Protein AF-A0A654D0M6-F1 (afdb_monomer_lite)

pLDDT: mean 73.88, std 19.25, range [27.27, 92.94]

Radius of gyration: 22.81 Å; chains: 1; bounding box: 72×56×44 Å

Sequence (136 aa):
MNTVTLGVCPAKAPCAVWTQDSRALKLLASCAKNPPKGGYVHSGFALNREQDCSYRYTGYRVDALAAIPEEYGSAALKQAQDSDDYAAFEAWTSQPSVAGAIDAAGLALTYAIAATGLHASLMAVALAPFQMAEAA

Foldseek 3Di:
DDDPPLPADPQPDDDLALCSDPLLVVLLLVCLVPPADWDWDFPVPDPDRVVRTDIDGDDDSLVSNQVRLVVQLVVLVVCCVVPVDNPSNVSSVPHDDSVRSSVVSNVVVVVVVVVVVVVVVVVVVVPPDDDDDDDD

Structure (mmCIF, N/CA/C/O backbone):
data_AF-A0A654D0M6-F1
#
_entry.id   AF-A0A654D0M6-F1
#
loop_
_atom_site.group_PDB
_atom_site.id
_atom_site.type_symbol
_atom_site.label_atom_id
_atom_site.label_alt_id
_atom_site.label_comp_id
_atom_site.label_asym_id
_atom_site.label_entity_id
_atom_site.label_seq_id
_atom_site.pdbx_PDB_ins_code
_atom_site.Cartn_x
_atom_site.Cartn_y
_atom_site.Cartn_z
_atom_site.occupancy
_atom_site.B_iso_or_equiv
_atom_site.auth_seq_id
_atom_site.auth_comp_id
_atom_site.auth_asym_id
_atom_site.auth_atom_id
_atom_site.pdbx_PDB_model_num
ATOM 1 N N . MET A 1 1 ? -18.584 22.027 -8.955 1.00 31.80 1 MET A N 1
ATOM 2 C CA . MET A 1 1 ? -18.710 20.650 -8.434 1.00 31.80 1 MET A CA 1
ATOM 3 C C . MET A 1 1 ? -17.669 19.815 -9.156 1.00 31.80 1 MET A C 1
ATOM 5 O O . MET A 1 1 ? -17.895 19.465 -10.304 1.00 31.80 1 MET A O 1
ATOM 9 N N . ASN A 1 2 ? -16.505 19.589 -8.544 1.00 27.27 2 ASN A N 1
ATOM 10 C CA . ASN A 1 2 ? -15.468 18.755 -9.150 1.00 27.27 2 ASN A CA 1
ATOM 11 C C . ASN A 1 2 ? -15.614 17.351 -8.579 1.00 27.27 2 ASN A C 1
ATOM 13 O O . ASN A 1 2 ? -15.184 17.072 -7.462 1.00 27.27 2 ASN A O 1
ATOM 17 N N . THR A 1 3 ? -16.287 16.493 -9.333 1.00 28.62 3 THR A N 1
ATOM 18 C CA . THR A 1 3 ? -16.309 15.056 -9.090 1.00 28.62 3 THR A CA 1
ATOM 19 C C . THR A 1 3 ? -14.877 14.561 -9.265 1.00 28.62 3 THR A C 1
ATOM 21 O O . THR A 1 3 ? -14.342 14.602 -10.371 1.00 28.62 3 THR A O 1
ATOM 24 N N . VAL A 1 4 ? -14.223 14.142 -8.180 1.00 33.53 4 VAL A N 1
ATOM 25 C CA . VAL A 1 4 ? -12.956 13.409 -8.277 1.00 33.53 4 VAL A CA 1
ATOM 26 C C . VAL A 1 4 ? -13.312 12.012 -8.767 1.00 33.53 4 VAL A C 1
ATOM 28 O O . VAL A 1 4 ? -13.551 11.093 -7.988 1.00 33.53 4 VAL A O 1
ATOM 31 N N . THR A 1 5 ? -13.435 11.867 -10.082 1.00 34.38 5 THR A N 1
ATOM 32 C CA . THR A 1 5 ? -13.524 10.566 -10.733 1.00 34.38 5 THR A CA 1
ATOM 33 C C . THR A 1 5 ? -12.141 9.935 -10.631 1.00 34.38 5 THR A C 1
ATOM 35 O O . THR A 1 5 ? -11.284 10.135 -11.488 1.00 34.38 5 THR A O 1
ATOM 38 N N . LEU A 1 6 ? -11.892 9.205 -9.541 1.00 40.31 6 LEU A N 1
ATOM 39 C CA . LEU A 1 6 ? -10.807 8.230 -9.506 1.00 40.31 6 LEU A CA 1
ATOM 40 C C . LEU A 1 6 ? -11.097 7.251 -10.646 1.00 40.31 6 LEU A C 1
ATOM 42 O O . LEU A 1 6 ? -12.088 6.524 -10.590 1.00 40.31 6 LEU A O 1
ATOM 46 N N . GLY A 1 7 ? -10.306 7.310 -11.718 1.00 45.06 7 GLY A N 1
ATOM 47 C CA . GLY A 1 7 ? -10.431 6.393 -12.845 1.00 45.06 7 GLY A CA 1
ATOM 48 C C . GLY A 1 7 ? -10.321 4.963 -12.327 1.00 45.06 7 GLY A C 1
ATOM 49 O O . GLY A 1 7 ? -9.254 4.544 -11.894 1.00 45.06 7 GLY A O 1
ATOM 50 N N . VAL A 1 8 ? -11.442 4.245 -12.303 1.00 48.62 8 VAL A N 1
ATOM 51 C CA . VAL A 1 8 ? -11.491 2.851 -11.861 1.00 48.62 8 VAL A CA 1
ATOM 52 C C . VAL A 1 8 ? -10.997 1.999 -13.019 1.00 48.62 8 VAL A C 1
ATOM 54 O O . VAL A 1 8 ? -11.651 1.956 -14.063 1.00 48.62 8 VAL A O 1
ATOM 57 N N . CYS A 1 9 ? -9.869 1.306 -12.860 1.00 50.75 9 CYS A N 1
ATOM 58 C CA . CYS A 1 9 ? -9.485 0.319 -13.864 1.00 50.75 9 CYS A CA 1
ATOM 59 C C . CYS A 1 9 ? -10.389 -0.916 -13.743 1.00 50.75 9 CYS A C 1
ATOM 61 O O . CYS A 1 9 ? -10.756 -1.322 -12.630 1.00 50.75 9 CYS A O 1
ATOM 63 N N . PRO A 1 10 ? -10.738 -1.559 -14.867 1.00 52.50 10 PRO A N 1
ATOM 64 C CA . PRO A 1 10 ? -11.449 -2.825 -14.835 1.00 52.50 10 PRO A CA 1
ATOM 65 C C . PRO A 1 10 ? -10.592 -3.891 -14.141 1.00 52.50 10 PRO A C 1
ATOM 67 O O . PRO A 1 10 ? -9.385 -3.950 -14.343 1.00 52.50 10 PRO A O 1
ATOM 70 N N . ALA A 1 11 ? -11.228 -4.797 -13.394 1.00 52.91 11 ALA A N 1
ATOM 71 C CA . ALA A 1 11 ? -10.579 -5.848 -12.593 1.00 52.91 11 ALA A CA 1
ATOM 72 C C . ALA A 1 11 ? -9.673 -6.840 -13.368 1.00 52.91 11 ALA A C 1
ATOM 74 O O . ALA A 1 11 ? -9.162 -7.782 -12.772 1.00 52.91 11 ALA A O 1
ATOM 75 N N . LYS A 1 12 ? -9.515 -6.677 -14.689 1.00 43.22 12 LYS A N 1
ATOM 76 C CA . LYS A 1 12 ? -8.732 -7.552 -15.576 1.00 43.22 12 LYS A CA 1
ATOM 77 C C . LYS A 1 12 ? -7.544 -6.862 -16.261 1.00 43.22 12 LYS A C 1
ATOM 79 O O . LYS A 1 12 ? -6.775 -7.559 -16.910 1.00 43.22 12 LYS A O 1
ATOM 84 N N . ALA A 1 13 ? -7.395 -5.540 -16.149 1.00 48.00 13 ALA A N 1
ATOM 85 C CA . ALA A 1 13 ? -6.258 -4.815 -16.719 1.00 48.00 13 ALA A CA 1
ATOM 86 C C . ALA A 1 13 ? -5.430 -4.194 -15.582 1.00 48.00 13 ALA A C 1
ATOM 88 O O . ALA A 1 13 ? -6.029 -3.560 -14.710 1.00 48.00 13 ALA A O 1
ATOM 89 N N . PRO A 1 14 ? -4.094 -4.366 -15.563 1.00 53.88 14 PRO A N 1
ATOM 90 C CA . PRO A 1 14 ? -3.265 -3.758 -14.531 1.00 53.88 14 PRO A CA 1
ATOM 91 C C . PRO A 1 14 ? -3.349 -2.231 -14.643 1.00 53.88 14 PRO A C 1
ATOM 93 O O . PRO A 1 14 ? -3.150 -1.664 -15.718 1.00 53.88 14 PRO A O 1
ATOM 96 N N . CYS A 1 15 ? -3.684 -1.564 -13.539 1.00 60.59 15 CYS A N 1
ATOM 97 C CA . CYS A 1 15 ? -3.611 -0.109 -13.457 1.00 60.59 15 CYS A CA 1
ATOM 98 C C . CYS A 1 15 ? -2.158 0.381 -13.556 1.00 60.59 15 CYS A C 1
ATOM 100 O O . CYS A 1 15 ? -1.220 -0.341 -13.236 1.00 60.59 15 CYS A O 1
ATOM 102 N N . ALA A 1 16 ? -1.959 1.659 -13.881 1.00 69.31 16 ALA A N 1
ATOM 103 C CA . ALA A 1 16 ? -0.654 2.290 -13.664 1.00 69.31 16 ALA A CA 1
ATOM 104 C C . ALA A 1 16 ? -0.317 2.402 -12.160 1.00 69.31 16 ALA A C 1
ATOM 106 O O . ALA A 1 16 ? 0.849 2.379 -11.777 1.00 69.31 16 ALA A O 1
ATOM 107 N N . VAL A 1 17 ? -1.345 2.503 -11.305 1.00 81.56 17 VAL A N 1
ATOM 108 C CA . VAL A 1 17 ? -1.212 2.660 -9.850 1.00 81.56 17 VAL A CA 1
ATOM 109 C C . VAL A 1 17 ? -2.103 1.654 -9.126 1.00 81.56 17 VAL A C 1
ATOM 111 O O . VAL A 1 17 ? -3.302 1.583 -9.396 1.00 81.56 17 VAL A O 1
ATOM 114 N N . TRP A 1 18 ? -1.553 0.908 -8.165 1.00 86.50 18 TRP A N 1
ATOM 115 C CA . TRP A 1 18 ? -2.286 -0.154 -7.460 1.00 86.50 18 TRP A CA 1
ATOM 116 C C . TRP A 1 18 ? -3.494 0.376 -6.668 1.00 86.50 18 TRP A C 1
ATOM 118 O O . TRP A 1 18 ? -4.491 -0.323 -6.502 1.00 86.50 18 TRP A O 1
ATOM 128 N N . THR A 1 19 ? -3.454 1.634 -6.219 1.00 87.69 19 THR A N 1
ATOM 129 C CA . THR A 1 19 ? -4.558 2.285 -5.489 1.00 87.69 19 THR A CA 1
ATOM 130 C C . THR A 1 19 ? -5.785 2.567 -6.358 1.00 87.69 19 THR A C 1
ATOM 132 O O . THR A 1 19 ? -6.855 2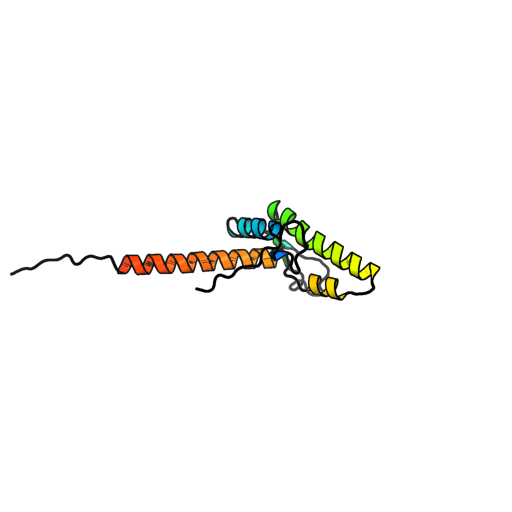.849 -5.820 1.00 87.69 19 THR A O 1
ATOM 135 N N . GLN A 1 20 ? -5.659 2.473 -7.684 1.00 86.19 20 GLN A N 1
ATOM 136 C CA . GLN A 1 20 ? -6.772 2.582 -8.633 1.00 86.19 20 GLN A CA 1
ATOM 137 C C . GLN A 1 20 ? -7.422 1.223 -8.938 1.00 86.19 20 GLN A C 1
ATOM 139 O O . GLN A 1 20 ? -8.469 1.168 -9.592 1.00 86.19 20 GLN A O 1
ATOM 144 N N . ASP A 1 21 ? -6.839 0.123 -8.449 1.00 85.38 21 ASP A N 1
ATOM 145 C CA . ASP A 1 21 ? -7.428 -1.207 -8.566 1.00 85.38 21 ASP A CA 1
ATOM 146 C C . ASP A 1 21 ? -8.758 -1.245 -7.801 1.00 85.38 21 ASP A C 1
ATOM 148 O O . ASP A 1 21 ? -8.847 -0.902 -6.618 1.00 85.38 21 ASP A O 1
ATOM 152 N N . SER A 1 22 ? -9.819 -1.700 -8.469 1.00 86.00 22 SER A N 1
ATOM 153 C CA . SER A 1 22 ? -11.154 -1.812 -7.871 1.00 86.00 22 SER A CA 1
ATOM 154 C C . SER A 1 22 ? -11.191 -2.650 -6.580 1.00 86.00 22 SER A C 1
ATOM 156 O O . SER A 1 22 ? -12.028 -2.400 -5.707 1.00 86.00 22 SER A O 1
ATOM 158 N N . ARG A 1 23 ? -10.290 -3.632 -6.434 1.00 89.12 23 ARG A N 1
ATOM 159 C CA . ARG A 1 23 ? -10.120 -4.444 -5.220 1.00 89.12 23 ARG A CA 1
ATOM 160 C C . ARG A 1 23 ? -9.515 -3.603 -4.097 1.00 89.12 23 ARG A C 1
ATOM 162 O O . ARG A 1 23 ? -10.057 -3.588 -2.990 1.00 89.12 23 ARG A O 1
ATOM 169 N N . ALA A 1 24 ? -8.452 -2.858 -4.404 1.00 90.69 24 ALA A N 1
ATOM 170 C CA . ALA A 1 24 ? -7.775 -1.978 -3.456 1.00 90.69 24 ALA A CA 1
ATOM 171 C C . ALA A 1 24 ? -8.716 -0.876 -2.962 1.00 90.69 24 ALA A C 1
ATOM 173 O O . ALA A 1 24 ? -8.829 -0.670 -1.759 1.00 90.69 24 ALA A O 1
ATOM 174 N N . LEU A 1 25 ? -9.479 -0.245 -3.861 1.00 89.56 25 LEU A N 1
ATOM 175 C CA . LEU A 1 25 ? -10.456 0.791 -3.509 1.00 89.56 25 LEU A CA 1
ATOM 176 C C . LEU A 1 25 ? -11.498 0.299 -2.492 1.00 89.56 25 LEU A C 1
ATOM 178 O O . LEU A 1 25 ? -11.785 0.988 -1.512 1.00 89.56 25 LEU A O 1
ATOM 182 N N . LYS A 1 26 ? -12.045 -0.909 -2.681 1.00 88.81 26 LYS A N 1
ATOM 183 C CA . LYS A 1 26 ? -13.025 -1.499 -1.749 1.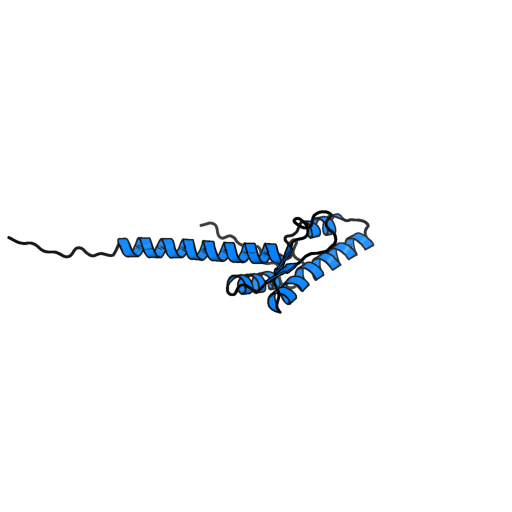00 88.81 26 LYS A CA 1
ATOM 184 C C . LYS A 1 26 ? -12.416 -1.776 -0.374 1.00 88.81 26 LYS A C 1
ATOM 186 O O . LYS A 1 26 ? -13.057 -1.523 0.648 1.00 88.81 26 LYS A O 1
ATOM 191 N N . LEU A 1 27 ? -11.188 -2.288 -0.345 1.00 91.81 27 LEU A N 1
ATOM 192 C CA . LEU A 1 27 ? -10.467 -2.566 0.896 1.00 91.81 27 LEU A CA 1
ATOM 193 C C . LEU A 1 27 ? -10.084 -1.274 1.624 1.00 91.81 27 LEU A C 1
ATOM 195 O O . LEU A 1 27 ? -10.324 -1.174 2.823 1.00 91.81 27 LEU A O 1
ATOM 199 N N . LEU A 1 28 ? -9.598 -0.260 0.906 1.00 92.12 28 LEU A N 1
ATOM 200 C CA . LEU A 1 28 ? -9.272 1.058 1.452 1.00 92.12 28 LEU A CA 1
ATOM 201 C C . LEU A 1 28 ? -10.504 1.747 2.043 1.00 92.12 28 LEU A C 1
ATOM 203 O O . LEU A 1 28 ? -10.447 2.220 3.174 1.00 92.12 28 LEU A O 1
ATOM 207 N N . ALA A 1 29 ? -11.644 1.731 1.346 1.00 89.31 29 ALA A N 1
ATOM 208 C CA . ALA A 1 29 ? -12.897 2.271 1.878 1.00 89.31 29 ALA A CA 1
ATOM 209 C C . ALA A 1 29 ? -13.357 1.526 3.146 1.00 89.31 29 ALA A C 1
ATOM 211 O O . ALA A 1 29 ? -13.823 2.137 4.110 1.00 89.31 29 ALA A O 1
ATOM 212 N N . SER A 1 30 ? -13.193 0.199 3.174 1.00 90.12 30 SER A N 1
ATOM 213 C CA . SER A 1 30 ? -13.480 -0.616 4.359 1.00 90.12 30 SER A CA 1
ATOM 214 C C . SER A 1 30 ? -12.552 -0.271 5.530 1.00 90.12 30 SER A C 1
ATOM 216 O O . SER A 1 30 ? -13.022 -0.122 6.661 1.00 90.12 30 SER A O 1
ATOM 218 N N . CYS A 1 31 ? -11.252 -0.107 5.275 1.00 90.19 31 CYS A N 1
ATOM 219 C CA . CYS A 1 31 ? -10.267 0.318 6.269 1.00 90.19 31 CYS A CA 1
ATOM 220 C C . CYS A 1 31 ? -10.540 1.737 6.778 1.00 90.19 31 CYS A C 1
ATOM 222 O O . CYS A 1 31 ? -10.468 1.952 7.978 1.00 90.19 31 CYS A O 1
ATOM 224 N N . ALA A 1 32 ? -10.938 2.676 5.917 1.00 88.88 32 ALA A N 1
ATOM 225 C CA . ALA A 1 32 ? -11.297 4.029 6.336 1.00 88.88 32 ALA A CA 1
ATOM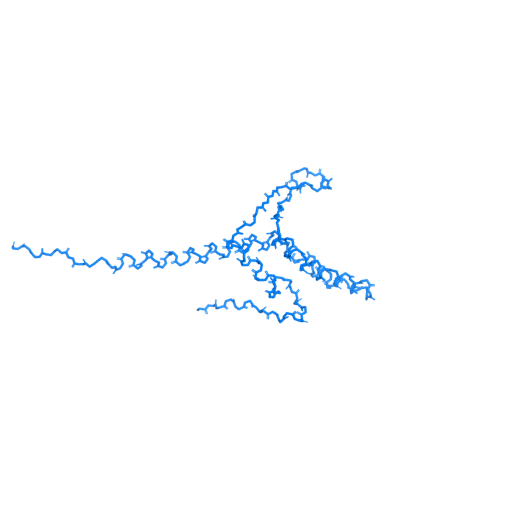 226 C C . ALA A 1 32 ? -12.517 4.034 7.271 1.00 88.88 32 ALA A C 1
ATOM 228 O O . ALA A 1 32 ? -12.514 4.708 8.297 1.00 88.88 32 ALA A O 1
ATOM 229 N N . LYS A 1 33 ? -13.552 3.243 6.950 1.00 87.62 33 LYS A N 1
ATOM 230 C CA . LYS A 1 33 ? -14.767 3.143 7.774 1.00 87.62 33 LYS A CA 1
ATOM 231 C C . LYS A 1 33 ? -14.517 2.465 9.122 1.00 87.62 33 LYS A C 1
ATOM 233 O O . LYS A 1 33 ? -15.117 2.846 10.118 1.00 87.62 33 LYS A O 1
ATOM 238 N N . ASN A 1 34 ? -13.676 1.434 9.137 1.00 87.81 34 ASN A N 1
ATOM 239 C CA . ASN A 1 34 ? -13.311 0.693 10.340 1.00 87.81 34 ASN A CA 1
ATOM 240 C C . ASN A 1 34 ? -11.784 0.569 10.386 1.00 87.81 34 ASN A C 1
ATOM 242 O O . ASN A 1 34 ? -11.268 -0.429 9.858 1.00 87.81 34 ASN A O 1
ATOM 246 N N . PRO A 1 35 ? -11.078 1.547 10.985 1.00 86.50 35 PRO A N 1
ATOM 247 C CA . PRO A 1 35 ? -9.621 1.583 11.014 1.00 86.50 35 PRO A CA 1
ATOM 248 C C . PRO A 1 35 ? -9.020 0.276 11.548 1.00 86.50 35 PRO A C 1
ATOM 250 O O . PRO A 1 35 ? -9.449 -0.214 12.600 1.00 86.50 35 PRO A O 1
ATOM 253 N N . PRO A 1 36 ? -8.072 -0.344 10.823 1.00 88.56 36 PRO A N 1
ATOM 254 C CA . PRO A 1 36 ? -7.359 -1.504 11.331 1.00 88.56 36 PRO A CA 1
ATOM 255 C C . PRO A 1 36 ? -6.485 -1.115 12.527 1.00 88.56 36 PRO A C 1
ATOM 257 O O . PRO A 1 36 ? -6.055 0.028 12.668 1.00 88.56 36 PRO A O 1
ATOM 260 N N . LYS A 1 37 ? -6.214 -2.088 13.400 1.00 91.44 37 LYS A N 1
ATOM 261 C CA . LYS A 1 37 ? -5.232 -1.908 14.474 1.00 91.44 37 LYS A CA 1
ATOM 262 C C . LYS A 1 37 ? -3.826 -1.932 13.879 1.00 91.44 37 LYS A C 1
ATOM 264 O O . LYS A 1 37 ? -3.625 -2.421 12.770 1.00 91.44 37 LYS A O 1
ATOM 269 N N . GLY A 1 38 ? -2.851 -1.444 14.627 1.00 89.81 38 GLY A N 1
ATOM 270 C CA . GLY A 1 38 ? -1.456 -1.480 14.223 1.00 89.81 38 GLY A CA 1
ATOM 271 C C . GLY A 1 38 ? -0.525 -1.159 15.378 1.00 89.81 38 GLY A C 1
ATOM 272 O O . GLY A 1 38 ? -0.967 -0.906 16.502 1.00 89.81 38 GLY A O 1
ATOM 273 N N . GLY A 1 39 ? 0.767 -1.186 15.092 1.00 88.38 39 GLY A N 1
ATOM 274 C CA . GLY A 1 39 ? 1.813 -0.849 16.045 1.00 88.38 39 GLY A CA 1
ATOM 275 C C . GLY A 1 39 ? 3.082 -0.407 15.333 1.00 88.38 39 GLY A C 1
ATOM 276 O O . GLY A 1 39 ? 3.241 -0.622 14.132 1.00 88.38 39 GLY A O 1
ATOM 277 N N . TYR A 1 40 ? 3.983 0.215 16.085 1.00 85.06 40 TYR A N 1
ATOM 278 C CA . TYR A 1 40 ? 5.305 0.560 15.582 1.00 85.06 40 TYR A CA 1
ATOM 279 C C . TYR A 1 40 ? 6.192 -0.681 15.569 1.00 85.06 40 TYR A C 1
ATOM 281 O O . TYR A 1 40 ? 6.255 -1.427 16.547 1.00 85.06 40 TYR A O 1
ATOM 289 N N . VAL A 1 41 ? 6.861 -0.898 14.445 1.00 84.06 41 VAL A N 1
ATOM 290 C CA . VAL A 1 41 ? 7.829 -1.968 14.237 1.00 84.06 41 VAL A CA 1
ATOM 291 C C . VAL A 1 41 ? 9.172 -1.369 13.875 1.00 84.06 41 VAL A C 1
ATOM 293 O O . VAL A 1 41 ? 9.261 -0.420 13.089 1.00 84.06 41 VAL A O 1
ATOM 296 N N . HIS A 1 42 ? 10.202 -1.983 14.443 1.00 81.88 42 HIS A N 1
ATOM 297 C CA . HIS A 1 42 ? 11.588 -1.700 14.128 1.00 81.88 42 HIS A CA 1
ATOM 298 C C . HIS A 1 42 ? 12.093 -2.687 13.086 1.00 81.88 42 HIS A C 1
ATOM 300 O O . HIS A 1 42 ? 11.877 -3.891 13.236 1.00 81.88 42 HIS A O 1
ATOM 306 N N . SER A 1 43 ? 12.733 -2.188 12.027 1.00 71.25 43 SER A N 1
ATOM 307 C CA . SER A 1 43 ? 13.290 -3.047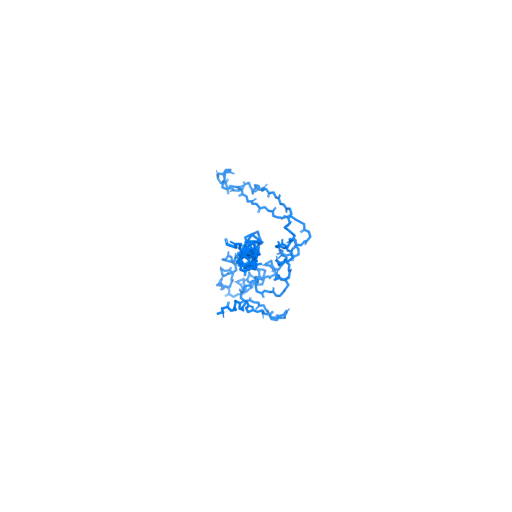 10.980 1.00 71.25 43 SER A CA 1
ATOM 308 C C . SER A 1 43 ? 14.630 -3.654 11.402 1.00 71.25 43 SER A C 1
ATOM 310 O O . SER A 1 43 ? 14.989 -4.724 10.925 1.00 71.25 43 SER A O 1
ATOM 312 N N . GLY A 1 44 ? 15.349 -3.013 12.327 1.00 72.75 44 GLY A N 1
ATOM 313 C CA . GLY A 1 44 ? 16.684 -3.396 12.778 1.00 72.75 44 GLY A CA 1
ATOM 314 C C . GLY A 1 44 ? 17.801 -2.986 11.815 1.00 72.75 44 GLY A C 1
ATOM 315 O O . GLY A 1 44 ? 18.966 -3.252 12.104 1.00 72.75 44 GLY A O 1
ATOM 316 N N . PHE A 1 45 ? 17.470 -2.351 10.685 1.00 69.75 45 PHE A N 1
ATOM 317 C CA . PHE A 1 45 ? 18.421 -2.044 9.611 1.00 69.75 45 PHE A CA 1
ATOM 318 C C . PHE A 1 45 ? 18.825 -0.569 9.535 1.00 69.75 45 PHE A C 1
ATOM 320 O O . PHE A 1 45 ? 19.776 -0.244 8.824 1.00 69.75 45 PHE A O 1
ATOM 327 N N . ALA A 1 46 ? 18.144 0.338 10.245 1.00 68.56 46 ALA A N 1
ATOM 328 C CA . ALA A 1 46 ? 18.524 1.748 10.224 1.00 68.56 46 ALA A CA 1
ATOM 329 C C . ALA A 1 46 ? 19.655 2.047 11.223 1.00 68.56 46 ALA A C 1
ATOM 331 O O . ALA A 1 46 ? 19.681 1.541 12.344 1.00 68.56 46 ALA A O 1
ATOM 332 N N . LEU A 1 47 ? 20.569 2.938 10.826 1.00 69.19 47 LEU A N 1
ATOM 333 C CA . LEU A 1 47 ? 21.692 3.399 11.655 1.00 69.19 47 LEU A CA 1
ATOM 334 C C . LEU A 1 47 ? 21.238 4.211 12.884 1.00 69.19 47 LEU A C 1
ATOM 336 O O . LEU A 1 47 ? 22.001 4.364 13.836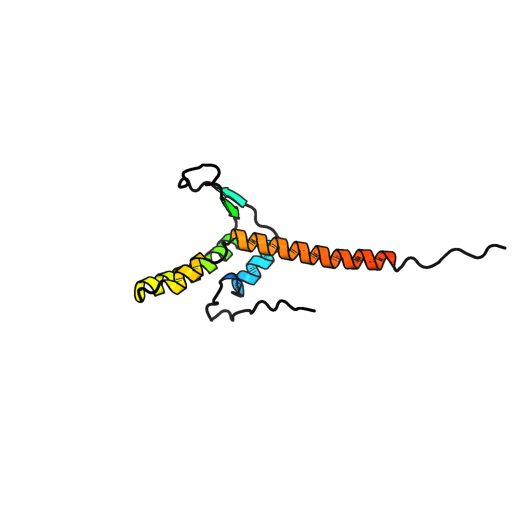 1.00 69.19 47 LEU A O 1
ATOM 340 N N . ASN A 1 48 ? 20.001 4.723 12.873 1.00 71.06 48 ASN A N 1
ATOM 341 C CA . ASN A 1 48 ? 19.370 5.419 13.989 1.00 71.06 48 ASN A CA 1
ATOM 342 C C . ASN A 1 48 ? 18.046 4.737 14.362 1.00 71.06 48 ASN A C 1
ATOM 344 O O . ASN A 1 48 ? 17.154 4.589 13.529 1.00 71.06 48 ASN A O 1
ATOM 348 N N . ARG A 1 49 ? 17.895 4.408 15.648 1.00 59.28 49 ARG A N 1
ATOM 349 C CA . ARG A 1 49 ? 16.707 3.779 16.237 1.00 59.28 49 ARG A CA 1
ATOM 350 C C . ARG A 1 49 ? 15.424 4.601 16.065 1.00 59.28 49 ARG A C 1
ATOM 352 O O . ARG A 1 49 ? 14.348 4.022 16.013 1.00 59.28 49 ARG A O 1
ATOM 359 N N . GLU A 1 50 ? 15.533 5.926 15.970 1.00 63.75 50 GLU A N 1
ATOM 360 C CA . GLU A 1 50 ? 14.393 6.828 15.740 1.00 63.75 50 GLU A CA 1
ATOM 361 C C . GLU A 1 50 ? 13.911 6.810 14.283 1.00 63.75 50 GLU A C 1
ATOM 363 O O . GLU A 1 50 ? 12.726 6.989 14.020 1.00 63.75 50 GLU A O 1
ATOM 368 N N . GLN A 1 51 ? 14.822 6.564 13.336 1.00 65.31 51 GLN A N 1
ATOM 369 C CA . GLN A 1 51 ? 14.506 6.407 11.910 1.00 65.31 51 GLN A CA 1
ATOM 370 C C . GLN A 1 51 ? 14.106 4.966 11.571 1.00 65.31 51 GLN A C 1
ATOM 372 O O . GLN A 1 51 ? 13.503 4.712 10.533 1.00 65.31 51 GLN A O 1
ATOM 377 N N . ASP A 1 52 ? 14.398 4.033 12.476 1.00 74.00 52 ASP A N 1
ATOM 378 C CA . ASP A 1 52 ? 14.024 2.629 12.401 1.00 74.00 52 ASP A CA 1
ATOM 379 C C . ASP A 1 52 ? 12.637 2.357 13.000 1.00 74.00 52 ASP A C 1
ATOM 381 O O . ASP A 1 52 ? 12.428 1.339 13.646 1.00 74.00 52 ASP A O 1
ATOM 385 N N . CYS A 1 53 ? 11.694 3.286 12.880 1.00 77.56 53 CYS A N 1
ATOM 386 C CA . CYS A 1 53 ? 10.338 3.136 13.402 1.00 77.56 53 CYS A CA 1
ATOM 387 C C . CYS A 1 53 ? 9.348 3.299 12.259 1.00 77.56 53 CYS A C 1
ATOM 389 O O . CYS A 1 53 ? 9.158 4.402 11.753 1.00 77.56 53 CYS A O 1
ATOM 391 N N . SER A 1 54 ? 8.663 2.221 11.884 1.00 80.56 54 SER A N 1
ATOM 392 C CA . SER A 1 54 ? 7.560 2.289 10.923 1.00 80.56 54 SER A CA 1
ATOM 393 C C . SER A 1 54 ? 6.269 1.813 11.574 1.00 80.56 54 SER A C 1
ATOM 395 O O . SER A 1 54 ? 6.261 0.834 12.316 1.00 80.56 54 SER A O 1
ATOM 397 N N . TYR A 1 55 ? 5.164 2.520 11.337 1.00 84.19 55 TYR A N 1
ATOM 398 C CA . TYR A 1 55 ? 3.860 2.052 11.791 1.00 84.19 55 TYR A CA 1
ATOM 399 C C . TYR A 1 55 ? 3.332 0.996 10.821 1.00 84.19 55 TYR A C 1
ATOM 401 O O . TYR A 1 55 ? 3.264 1.228 9.613 1.00 84.19 55 TYR A O 1
ATOM 409 N N . ARG A 1 56 ? 2.934 -0.162 11.347 1.00 86.69 56 ARG A N 1
ATOM 410 C CA . ARG A 1 56 ? 2.367 -1.258 10.564 1.00 86.69 56 ARG A CA 1
ATOM 411 C C . ARG A 1 56 ? 0.958 -1.569 11.037 1.00 86.69 56 ARG A C 1
ATOM 413 O O . ARG A 1 56 ? 0.746 -1.975 12.180 1.00 86.69 56 ARG A O 1
ATOM 420 N N . TYR A 1 57 ? 0.007 -1.424 10.122 1.00 90.25 57 TYR A N 1
ATOM 421 C CA . TYR A 1 57 ? -1.345 -1.935 10.300 1.00 90.25 57 TYR A CA 1
ATOM 422 C C . TYR A 1 57 ? -1.363 -3.466 10.230 1.00 90.25 57 TYR A C 1
ATOM 424 O O . TYR A 1 57 ? -0.565 -4.075 9.517 1.00 90.25 57 TYR A O 1
ATOM 432 N N . THR A 1 58 ? -2.280 -4.091 10.964 1.00 89.62 58 THR A N 1
ATOM 433 C CA . THR A 1 58 ? -2.429 -5.547 11.037 1.00 89.62 58 THR A CA 1
ATOM 434 C C . THR A 1 58 ? -3.879 -5.987 10.846 1.00 89.62 58 THR A C 1
ATOM 436 O O . THR A 1 58 ? -4.835 -5.250 11.114 1.00 89.62 58 THR A O 1
ATOM 439 N N . GLY A 1 59 ? -4.036 -7.231 10.390 1.00 91.38 59 GLY A N 1
ATOM 440 C CA . GLY A 1 59 ? -5.314 -7.919 10.256 1.00 91.38 59 GLY A CA 1
ATOM 441 C C . GLY A 1 59 ? -5.687 -8.219 8.807 1.00 91.38 59 GLY A C 1
ATOM 442 O O . GLY A 1 59 ? -5.206 -7.583 7.876 1.00 91.38 59 GLY A O 1
ATOM 443 N N . TYR A 1 60 ? -6.640 -9.138 8.638 1.00 90.44 60 TYR A N 1
ATOM 444 C CA . TYR A 1 60 ? -6.987 -9.746 7.348 1.00 90.44 60 TYR A CA 1
ATOM 445 C C . TYR A 1 60 ? -7.211 -8.757 6.192 1.00 90.44 60 TYR A C 1
ATOM 447 O O . TYR A 1 60 ? -6.806 -9.013 5.065 1.00 90.44 60 TYR A O 1
ATOM 455 N N . ARG A 1 61 ? -7.850 -7.608 6.450 1.00 92.00 61 ARG A N 1
ATOM 456 C CA . ARG A 1 61 ? -8.094 -6.592 5.409 1.00 92.00 61 ARG A CA 1
ATOM 457 C C . ARG A 1 61 ? -6.812 -5.909 4.943 1.00 92.00 61 ARG A C 1
ATOM 459 O O . ARG A 1 61 ? -6.717 -5.554 3.777 1.00 92.00 61 ARG A O 1
ATOM 466 N N . VAL A 1 62 ? -5.861 -5.719 5.854 1.00 92.25 62 VAL A N 1
ATOM 467 C CA . VAL A 1 62 ? -4.543 -5.150 5.560 1.00 92.25 62 VAL A CA 1
ATOM 468 C C . VAL A 1 62 ? -3.713 -6.169 4.793 1.00 92.25 62 VAL A C 1
ATOM 470 O O . VAL A 1 62 ? -3.105 -5.804 3.797 1.00 92.25 62 VAL A O 1
ATOM 473 N N . ASP A 1 63 ? -3.766 -7.442 5.190 1.00 92.19 63 ASP A N 1
ATOM 474 C CA . ASP A 1 63 ? -3.062 -8.527 4.496 1.00 92.19 63 ASP A CA 1
ATOM 475 C C . ASP A 1 63 ? -3.598 -8.707 3.064 1.00 92.19 63 ASP A C 1
ATOM 477 O O . ASP A 1 63 ? -2.835 -8.754 2.102 1.00 92.19 63 ASP A O 1
ATOM 481 N N . ALA A 1 64 ? -4.926 -8.699 2.897 1.00 92.38 64 ALA A N 1
ATOM 482 C CA . ALA A 1 64 ? -5.565 -8.733 1.582 1.00 92.38 64 ALA A CA 1
ATOM 483 C C . ALA A 1 64 ? -5.231 -7.496 0.731 1.00 92.38 64 ALA A C 1
ATOM 485 O O . ALA A 1 64 ? -5.133 -7.593 -0.490 1.00 92.38 64 ALA A O 1
ATOM 486 N N . LEU A 1 65 ? -5.067 -6.331 1.364 1.00 92.94 65 LEU A N 1
ATOM 487 C CA . LEU A 1 65 ? -4.673 -5.106 0.678 1.00 92.94 65 LEU A CA 1
ATOM 488 C C . LEU A 1 65 ? -3.199 -5.135 0.273 1.00 92.94 65 LEU A C 1
ATOM 490 O O . LEU A 1 65 ? -2.891 -4.626 -0.795 1.00 92.94 65 LEU A O 1
ATOM 494 N N . ALA A 1 66 ? -2.320 -5.727 1.086 1.00 92.38 66 ALA A N 1
ATOM 495 C CA . ALA A 1 66 ? -0.885 -5.833 0.830 1.00 92.38 66 ALA A CA 1
ATOM 496 C C . ALA A 1 66 ? -0.548 -6.781 -0.328 1.00 92.38 66 ALA A C 1
ATOM 498 O O . ALA A 1 66 ? 0.372 -6.496 -1.090 1.00 92.38 66 ALA A O 1
ATOM 499 N N . ALA A 1 67 ? -1.351 -7.826 -0.537 1.00 92.38 67 ALA A N 1
ATOM 500 C CA . ALA A 1 67 ? -1.191 -8.723 -1.681 1.00 92.38 67 ALA A CA 1
ATOM 501 C C . ALA A 1 67 ? -1.313 -7.997 -3.037 1.00 92.38 67 ALA A C 1
ATOM 503 O O . ALA A 1 67 ? -0.668 -8.376 -4.008 1.00 92.38 67 ALA A O 1
ATOM 504 N N . ILE A 1 68 ? -2.110 -6.924 -3.117 1.00 91.25 68 ILE A N 1
ATOM 505 C CA . ILE A 1 68 ? -2.324 -6.189 -4.371 1.00 91.25 68 ILE A CA 1
ATOM 506 C C . ILE A 1 68 ? -1.037 -5.487 -4.839 1.00 91.25 68 ILE A C 1
ATOM 508 O O . ILE A 1 68 ? -0.554 -5.840 -5.907 1.00 91.25 68 ILE A O 1
ATOM 512 N N . PRO A 1 69 ? -0.426 -4.530 -4.112 1.00 90.25 69 PRO A N 1
ATOM 513 C CA . PRO A 1 69 ? 0.821 -3.908 -4.552 1.00 90.25 69 PRO A CA 1
ATOM 514 C C . PRO A 1 69 ? 1.966 -4.915 -4.728 1.00 90.25 69 PRO A C 1
ATOM 516 O O . PRO A 1 69 ? 2.830 -4.666 -5.566 1.00 90.25 69 PRO A O 1
ATOM 519 N N . GLU A 1 70 ? 1.968 -6.044 -4.009 1.00 90.19 70 GLU A N 1
ATOM 520 C CA . GLU A 1 70 ? 2.916 -7.148 -4.226 1.00 90.19 70 GLU A CA 1
ATOM 521 C C . GLU A 1 70 ? 2.745 -7.815 -5.602 1.00 90.19 70 GLU A C 1
ATOM 523 O O . GLU A 1 70 ? 3.747 -8.076 -6.272 1.00 90.19 70 GLU A O 1
ATOM 528 N N . GLU A 1 71 ? 1.510 -8.035 -6.075 1.00 89.69 71 GLU A N 1
ATOM 529 C CA . GLU A 1 71 ? 1.237 -8.515 -7.443 1.00 89.69 71 GLU A CA 1
ATOM 530 C C . GLU A 1 71 ? 1.818 -7.547 -8.493 1.00 89.69 71 GLU A C 1
ATOM 532 O O . GLU A 1 71 ? 2.494 -7.978 -9.431 1.00 89.69 71 GLU A O 1
ATOM 537 N N . TYR A 1 72 ? 1.608 -6.236 -8.314 1.00 86.06 72 TYR A N 1
ATOM 538 C CA . TYR A 1 72 ? 2.127 -5.204 -9.225 1.00 86.06 72 TYR A CA 1
ATOM 539 C C . TYR A 1 72 ? 3.657 -5.133 -9.193 1.00 86.06 72 TYR A C 1
ATOM 541 O O . TYR A 1 72 ? 4.291 -5.083 -10.246 1.00 86.06 72 TYR A O 1
ATOM 549 N N . GLY A 1 73 ? 4.254 -5.171 -8.000 1.00 86.06 73 GLY A N 1
ATOM 550 C CA . GLY A 1 73 ? 5.705 -5.127 -7.826 1.00 86.06 73 GLY A CA 1
ATOM 551 C C . GLY A 1 73 ? 6.393 -6.355 -8.404 1.00 86.06 73 GLY A C 1
ATOM 552 O O . GLY A 1 73 ? 7.411 -6.229 -9.075 1.00 86.06 73 GLY A O 1
ATOM 553 N N . SER A 1 74 ? 5.796 -7.536 -8.226 1.00 88.56 74 SER A N 1
ATOM 554 C CA . SER A 1 74 ? 6.306 -8.785 -8.798 1.00 88.56 74 SER A CA 1
ATOM 555 C C . SER A 1 74 ? 6.274 -8.761 -10.327 1.00 88.56 74 SER A C 1
ATOM 557 O O . SER A 1 74 ? 7.231 -9.189 -10.969 1.00 88.56 74 SER A O 1
ATOM 559 N N . ALA A 1 75 ? 5.199 -8.236 -10.923 1.00 86.94 75 ALA A N 1
ATOM 560 C CA . ALA A 1 75 ? 5.095 -8.087 -12.373 1.00 86.94 75 ALA A CA 1
ATOM 561 C C . ALA A 1 75 ? 6.105 -7.066 -12.923 1.00 86.94 75 ALA A C 1
ATOM 563 O O . ALA A 1 75 ? 6.778 -7.352 -13.913 1.00 86.94 75 ALA A O 1
ATOM 564 N N . ALA A 1 76 ? 6.252 -5.915 -12.259 1.00 86.31 76 ALA A N 1
ATOM 565 C CA . ALA A 1 76 ? 7.204 -4.877 -12.648 1.00 86.31 76 ALA A CA 1
ATOM 566 C C . ALA A 1 76 ? 8.662 -5.346 -12.513 1.00 86.31 76 ALA A C 1
ATOM 568 O O . ALA A 1 76 ? 9.468 -5.112 -13.410 1.00 86.31 76 ALA A O 1
ATOM 569 N N . LEU A 1 77 ? 8.990 -6.059 -11.430 1.00 88.00 77 LEU A N 1
ATOM 570 C CA . LEU A 1 77 ? 10.318 -6.636 -11.226 1.00 88.00 77 LEU A CA 1
ATOM 571 C C . LEU A 1 77 ? 10.630 -7.698 -12.281 1.00 88.00 77 LEU A C 1
ATOM 573 O O . LEU A 1 77 ? 11.728 -7.708 -12.827 1.00 88.00 77 LEU A O 1
ATOM 577 N N . LYS A 1 78 ? 9.664 -8.568 -12.596 1.00 89.00 78 LYS A N 1
ATOM 578 C CA . LYS A 1 78 ? 9.835 -9.576 -13.644 1.00 89.00 78 LYS A CA 1
ATOM 579 C C . LYS A 1 78 ? 10.094 -8.930 -15.005 1.00 89.00 78 LYS A C 1
ATOM 581 O O . LYS A 1 78 ? 11.020 -9.335 -15.694 1.00 89.00 78 LYS A O 1
ATOM 586 N N . GLN A 1 79 ? 9.318 -7.908 -15.369 1.00 83.44 79 GLN A N 1
ATOM 587 C CA . GLN A 1 79 ? 9.553 -7.159 -16.603 1.00 83.44 79 GLN A CA 1
ATOM 588 C C . GLN A 1 79 ? 10.965 -6.562 -16.626 1.00 83.44 79 GLN A C 1
ATOM 590 O O . GLN A 1 79 ? 11.671 -6.739 -17.612 1.00 83.44 79 GLN A O 1
ATOM 595 N N . ALA A 1 80 ? 11.395 -5.928 -15.532 1.00 86.81 80 ALA A N 1
ATOM 596 C CA . ALA A 1 80 ? 12.734 -5.356 -15.436 1.00 86.81 80 ALA A CA 1
ATOM 597 C C . ALA A 1 80 ? 13.839 -6.410 -15.598 1.00 86.81 80 ALA A C 1
ATOM 599 O O . ALA A 1 80 ? 14.828 -6.158 -16.276 1.00 86.81 80 ALA A O 1
ATOM 600 N N . GLN A 1 81 ? 13.657 -7.608 -15.038 1.00 92.31 81 GLN A N 1
ATOM 601 C CA . GLN A 1 81 ? 14.597 -8.721 -15.203 1.00 92.31 81 GLN A CA 1
ATOM 602 C C . GLN A 1 81 ? 14.632 -9.266 -16.636 1.00 92.31 81 GLN A C 1
ATOM 604 O O . GLN A 1 81 ? 15.697 -9.657 -17.109 1.00 92.31 81 GLN A O 1
ATOM 609 N N . ASP A 1 82 ? 13.487 -9.295 -17.319 1.00 90.94 82 ASP A N 1
ATOM 610 C CA . ASP A 1 82 ? 13.368 -9.842 -18.671 1.00 90.94 82 ASP A CA 1
ATOM 611 C C . ASP A 1 82 ? 13.884 -8.863 -19.746 1.00 90.94 82 ASP A C 1
ATOM 613 O O . ASP A 1 82 ? 14.431 -9.301 -20.760 1.00 90.94 82 ASP A O 1
ATOM 617 N N . SER A 1 83 ? 13.704 -7.549 -19.555 1.00 90.38 83 SER A N 1
ATOM 618 C CA . SER A 1 83 ? 14.029 -6.523 -20.560 1.00 90.38 83 SER A CA 1
ATOM 619 C C . SER A 1 83 ? 15.173 -5.574 -20.192 1.00 90.38 83 SER A C 1
ATOM 621 O O . SER A 1 83 ? 15.500 -4.716 -21.008 1.00 90.38 83 SER A O 1
ATOM 623 N N . ASP A 1 84 ? 15.750 -5.693 -18.991 1.00 89.12 84 ASP A N 1
ATOM 624 C CA . ASP A 1 84 ? 16.728 -4.748 -18.413 1.00 89.12 84 ASP A CA 1
ATOM 625 C C . ASP A 1 84 ? 16.217 -3.286 -18.380 1.00 89.12 84 ASP A C 1
ATOM 627 O O . ASP A 1 84 ? 16.985 -2.326 -18.363 1.00 89.12 84 ASP A O 1
ATOM 631 N N . ASP A 1 85 ? 14.888 -3.113 -18.375 1.00 85.94 85 ASP A N 1
ATOM 632 C CA . ASP A 1 85 ? 14.201 -1.819 -18.290 1.00 85.94 85 ASP A CA 1
ATOM 633 C C . ASP A 1 85 ? 13.518 -1.687 -16.928 1.00 85.94 85 ASP A C 1
ATOM 635 O O . ASP A 1 85 ? 12.491 -2.309 -16.646 1.00 85.94 85 ASP A O 1
ATOM 639 N N . TYR A 1 86 ? 14.097 -0.844 -16.079 1.00 85.75 86 TYR A N 1
ATOM 640 C CA . TYR A 1 86 ? 13.653 -0.650 -14.705 1.00 85.75 86 TYR A CA 1
ATOM 641 C C . TYR A 1 86 ? 12.574 0.424 -14.560 1.00 85.75 86 TYR A C 1
ATOM 643 O O . TYR A 1 86 ? 12.072 0.600 -13.453 1.00 85.75 86 TYR A O 1
ATOM 651 N N . ALA A 1 87 ? 12.147 1.105 -15.631 1.00 86.56 87 ALA A N 1
ATOM 652 C CA . ALA A 1 87 ? 11.216 2.231 -15.524 1.00 86.56 87 ALA A CA 1
ATOM 653 C C . ALA A 1 87 ? 9.887 1.849 -14.844 1.00 86.56 87 ALA A C 1
ATOM 655 O O . ALA A 1 87 ? 9.369 2.588 -14.005 1.00 86.56 87 ALA A O 1
ATOM 656 N N . ALA A 1 88 ? 9.343 0.666 -15.153 1.00 81.25 88 ALA A N 1
ATOM 657 C CA . ALA A 1 88 ? 8.125 0.163 -14.513 1.00 81.25 88 ALA A CA 1
ATOM 658 C C . ALA A 1 88 ? 8.342 -0.178 -13.027 1.00 81.25 88 ALA A C 1
ATOM 660 O O . ALA A 1 88 ? 7.462 0.058 -12.195 1.00 81.25 88 ALA A O 1
ATOM 661 N N . PHE A 1 89 ? 9.518 -0.709 -12.685 1.00 83.94 89 PHE A N 1
ATOM 662 C CA . PHE A 1 89 ? 9.883 -1.038 -11.310 1.00 83.94 89 PHE A CA 1
ATOM 663 C C . PHE A 1 89 ? 10.125 0.227 -10.473 1.00 83.94 89 PHE A C 1
ATOM 665 O O . PHE A 1 89 ? 9.597 0.332 -9.369 1.00 83.94 89 PHE A O 1
ATOM 672 N N . GLU A 1 90 ? 10.821 1.226 -11.014 1.00 87.19 90 GLU A N 1
ATOM 673 C CA . GLU A 1 90 ? 11.010 2.545 -10.391 1.00 87.19 90 GLU A CA 1
ATOM 674 C C . GLU A 1 90 ? 9.681 3.292 -10.194 1.00 87.19 90 GLU A C 1
ATOM 676 O O . GLU A 1 90 ? 9.436 3.913 -9.155 1.00 87.19 90 GLU A O 1
ATOM 681 N N . ALA A 1 91 ? 8.775 3.196 -11.171 1.00 84.31 91 ALA A N 1
ATOM 682 C CA . ALA A 1 91 ? 7.433 3.743 -11.035 1.00 84.31 91 ALA A CA 1
ATOM 683 C C . ALA A 1 91 ? 6.652 3.048 -9.909 1.00 84.31 91 ALA A C 1
ATOM 685 O O . ALA A 1 91 ? 5.911 3.714 -9.188 1.00 84.31 91 ALA A O 1
ATOM 686 N N . TRP A 1 92 ? 6.821 1.731 -9.730 1.00 85.69 92 TRP A N 1
ATOM 687 C CA . TRP A 1 92 ? 6.214 0.981 -8.628 1.00 85.69 92 TRP A CA 1
ATOM 688 C C . TRP A 1 92 ? 6.802 1.354 -7.260 1.00 85.69 92 TRP A C 1
ATOM 690 O O . TRP A 1 92 ? 6.033 1.575 -6.326 1.00 85.69 92 TRP A O 1
ATOM 700 N N . THR A 1 93 ? 8.125 1.495 -7.125 1.00 86.69 93 THR A N 1
ATOM 701 C CA . THR A 1 93 ? 8.754 1.873 -5.840 1.00 86.69 93 THR A CA 1
ATOM 702 C C . THR A 1 93 ? 8.358 3.274 -5.373 1.00 86.69 93 THR A C 1
ATOM 704 O O . THR A 1 93 ? 8.374 3.553 -4.176 1.00 86.69 93 THR A O 1
ATOM 707 N N . SER A 1 94 ? 7.952 4.138 -6.305 1.00 87.94 94 SER A N 1
ATOM 708 C CA . SER A 1 94 ? 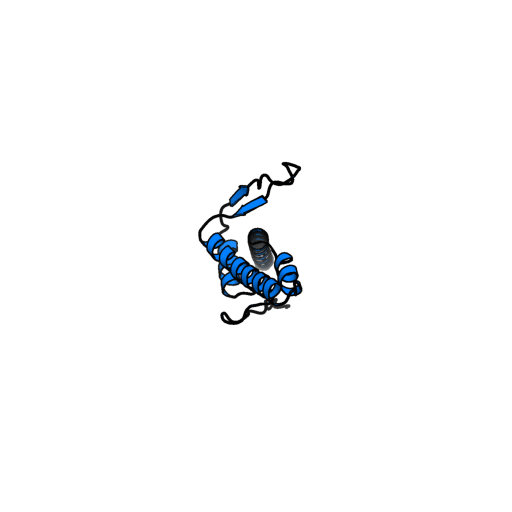7.437 5.481 -6.021 1.00 87.94 94 SER A CA 1
ATOM 709 C C . SER A 1 94 ? 5.958 5.500 -5.598 1.00 87.94 94 SER A C 1
ATOM 711 O O . SER A 1 94 ? 5.427 6.559 -5.256 1.00 87.94 94 SER A O 1
ATOM 713 N N . GLN A 1 95 ? 5.259 4.359 -5.635 1.00 87.06 95 GLN A N 1
ATOM 714 C CA . GLN A 1 95 ? 3.851 4.271 -5.236 1.00 87.06 95 GLN A CA 1
ATOM 715 C C . GLN A 1 95 ? 3.697 4.316 -3.711 1.00 87.06 95 GLN A C 1
ATOM 717 O O . GLN A 1 95 ? 4.602 3.923 -2.971 1.00 87.06 95 GLN A O 1
ATOM 722 N N . PRO A 1 96 ? 2.540 4.780 -3.201 1.00 88.62 96 PRO A N 1
ATOM 723 C CA . PRO A 1 96 ? 2.308 4.831 -1.765 1.00 88.62 96 PRO A CA 1
ATOM 724 C C . PRO A 1 96 ? 2.389 3.439 -1.134 1.00 88.62 96 PRO A C 1
ATOM 726 O O . PRO A 1 96 ? 1.933 2.446 -1.708 1.00 88.62 96 PRO A O 1
ATOM 729 N N . SER A 1 97 ? 2.903 3.390 0.095 1.00 89.75 97 SER A N 1
ATOM 730 C CA . SER A 1 97 ? 2.836 2.192 0.928 1.00 89.75 97 SER A CA 1
ATOM 731 C C . SER A 1 97 ? 1.390 1.889 1.336 1.00 89.75 97 SER A C 1
ATOM 733 O O . SER A 1 97 ? 0.531 2.773 1.361 1.00 89.75 97 SER A O 1
ATOM 735 N N . VAL A 1 98 ? 1.116 0.639 1.719 1.00 90.69 98 VAL A N 1
ATOM 736 C CA . VAL A 1 98 ? -0.208 0.227 2.223 1.00 90.69 98 VAL A CA 1
ATOM 737 C C . VAL A 1 98 ? -0.635 1.076 3.422 1.00 90.69 98 VAL A C 1
ATOM 739 O O . VAL A 1 98 ? -1.781 1.515 3.483 1.00 90.69 98 VAL A O 1
ATOM 742 N N . ALA A 1 99 ? 0.287 1.348 4.351 1.00 88.44 99 ALA A N 1
ATOM 743 C CA . ALA A 1 99 ? 0.010 2.195 5.507 1.00 88.44 99 ALA A CA 1
ATOM 744 C C . ALA A 1 99 ? -0.334 3.630 5.088 1.00 88.44 99 ALA A C 1
ATOM 746 O O . ALA A 1 99 ? -1.387 4.132 5.474 1.00 88.44 99 ALA A O 1
ATOM 747 N N . GLY A 1 100 ? 0.474 4.235 4.209 1.00 88.25 100 GLY A N 1
ATOM 748 C CA . GLY A 1 100 ? 0.207 5.581 3.700 1.00 88.25 100 GLY A CA 1
ATOM 749 C C . GLY A 1 100 ? -1.121 5.682 2.940 1.00 88.25 100 GLY A C 1
ATOM 750 O O . GLY A 1 100 ? -1.831 6.678 3.057 1.00 88.25 100 GLY A O 1
ATOM 751 N N . ALA A 1 101 ? -1.508 4.636 2.205 1.00 90.75 101 ALA A N 1
ATOM 752 C CA . ALA A 1 101 ? -2.792 4.589 1.512 1.00 90.75 101 ALA A CA 1
ATOM 753 C C . ALA A 1 101 ? -3.986 4.462 2.478 1.00 90.75 101 ALA A C 1
ATOM 755 O O . ALA A 1 101 ? -5.018 5.097 2.254 1.00 90.75 101 ALA A O 1
ATOM 756 N N . ILE A 1 102 ? -3.858 3.678 3.557 1.00 89.69 102 ILE A N 1
ATOM 757 C CA . ILE A 1 102 ? -4.879 3.584 4.615 1.00 89.69 102 ILE A CA 1
ATOM 758 C C . ILE A 1 102 ? -5.043 4.937 5.320 1.00 89.69 102 ILE A C 1
ATOM 760 O O . ILE A 1 102 ? -6.176 5.394 5.487 1.00 89.69 102 ILE A O 1
ATOM 764 N N . ASP A 1 103 ? -3.938 5.598 5.669 1.00 88.25 103 ASP A N 1
ATOM 765 C CA . ASP A 1 103 ? -3.952 6.913 6.322 1.00 88.25 103 ASP A CA 1
ATOM 766 C C . ASP A 1 103 ? -4.632 7.965 5.439 1.00 88.25 103 ASP A C 1
ATOM 768 O O . ASP A 1 103 ? -5.538 8.677 5.882 1.00 88.25 103 ASP A O 1
ATOM 772 N N . ALA A 1 104 ? -4.265 8.012 4.155 1.00 86.88 104 ALA A N 1
ATOM 773 C CA . ALA A 1 104 ? -4.884 8.906 3.183 1.00 86.88 104 ALA A CA 1
ATOM 774 C C . ALA A 1 104 ? -6.395 8.646 3.033 1.00 86.88 104 ALA A C 1
ATOM 776 O O . ALA A 1 104 ? -7.182 9.593 2.962 1.00 86.88 104 ALA A O 1
ATOM 777 N N . ALA A 1 105 ? -6.822 7.379 3.032 1.00 87.38 105 ALA A N 1
ATOM 778 C CA . ALA A 1 105 ? -8.237 7.019 2.957 1.00 87.38 105 ALA A CA 1
ATOM 779 C C . ALA A 1 105 ? -9.015 7.446 4.217 1.00 87.38 105 ALA A C 1
ATOM 781 O O . ALA A 1 105 ? -10.141 7.942 4.110 1.00 87.38 105 ALA A O 1
ATOM 782 N N . GLY A 1 106 ? -8.416 7.307 5.404 1.00 83.12 106 GLY A N 1
ATOM 783 C CA . GLY A 1 106 ? -8.995 7.777 6.666 1.00 83.12 106 GLY A CA 1
ATOM 784 C C . GLY A 1 106 ? -9.143 9.301 6.722 1.00 83.12 106 GLY A C 1
ATOM 785 O O . GLY A 1 106 ? -10.199 9.813 7.110 1.00 83.12 106 GLY A O 1
ATOM 786 N N . LEU A 1 107 ? -8.127 10.039 6.263 1.00 83.00 107 LEU A N 1
ATOM 787 C CA . LEU A 1 107 ? -8.188 11.499 6.142 1.00 83.00 107 LEU A CA 1
ATOM 788 C C . LEU A 1 107 ? -9.291 11.934 5.172 1.00 83.00 107 LEU A C 1
ATOM 790 O O . LEU A 1 107 ? -10.106 12.788 5.519 1.00 83.00 107 LEU A O 1
ATOM 794 N N . ALA A 1 108 ? -9.375 11.313 3.992 1.00 78.31 108 ALA A N 1
ATOM 795 C CA . ALA A 1 108 ? -10.406 11.623 3.003 1.00 78.31 108 ALA A CA 1
ATOM 796 C C . ALA A 1 108 ? -11.829 11.427 3.559 1.00 78.31 108 ALA A C 1
ATOM 798 O O . ALA A 1 108 ? -12.696 12.281 3.356 1.00 78.31 108 ALA A O 1
ATOM 799 N N . LEU A 1 109 ? -12.064 10.347 4.316 1.00 75.50 109 LEU A N 1
ATOM 800 C CA . LEU A 1 109 ? -13.345 10.113 4.987 1.00 75.50 109 LEU A CA 1
ATOM 801 C C . LEU A 1 109 ? -13.637 11.179 6.055 1.00 75.50 109 LEU A C 1
ATOM 803 O O . LEU A 1 109 ? -14.759 11.676 6.139 1.00 75.50 109 LEU A O 1
ATOM 807 N N . THR A 1 110 ? -12.629 11.562 6.838 1.00 76.06 110 THR A N 1
ATOM 808 C CA . THR A 1 110 ? -12.759 12.581 7.891 1.00 76.06 110 THR A CA 1
ATOM 809 C C . THR A 1 110 ? -13.142 13.943 7.306 1.00 76.06 110 THR A C 1
ATOM 811 O O . THR A 1 110 ? -14.075 14.584 7.793 1.00 76.06 110 THR A O 1
ATOM 814 N N . TYR A 1 111 ? -12.494 14.358 6.212 1.00 71.88 111 TYR A N 1
ATOM 815 C CA . TYR A 1 111 ? -12.842 15.589 5.496 1.00 71.88 111 TYR A CA 1
ATOM 816 C C . TYR A 1 111 ? -14.247 15.538 4.887 1.00 71.88 111 TYR A C 1
ATOM 818 O O . TYR A 1 111 ? -14.980 16.525 4.967 1.00 71.88 111 TYR A O 1
ATOM 826 N N . ALA A 1 112 ? -14.653 14.397 4.322 1.00 67.94 112 ALA A N 1
ATOM 827 C CA . ALA A 1 112 ? -16.002 14.226 3.785 1.00 67.94 112 ALA A CA 1
ATOM 828 C C . ALA A 1 112 ? -17.076 14.376 4.880 1.00 67.94 112 ALA A C 1
ATOM 830 O O . ALA A 1 112 ? -18.059 15.092 4.685 1.00 67.94 112 ALA A O 1
ATOM 831 N N . ILE A 1 113 ? -16.863 13.775 6.057 1.00 66.88 113 ILE A N 1
ATOM 832 C CA . ILE A 1 113 ? -17.773 13.910 7.204 1.00 66.88 113 ILE A CA 1
ATOM 833 C C . ILE A 1 113 ? -17.822 15.366 7.683 1.00 66.88 113 ILE A C 1
ATOM 835 O O . ILE A 1 113 ? -18.914 15.918 7.829 1.00 66.88 113 ILE A O 1
ATOM 839 N N . ALA A 1 114 ? -16.670 16.020 7.861 1.00 66.25 114 ALA A N 1
ATOM 840 C CA . ALA A 1 114 ? -16.600 17.415 8.298 1.00 66.25 114 ALA A CA 1
ATOM 841 C C . ALA A 1 114 ? -17.339 18.371 7.341 1.00 66.25 114 ALA A C 1
ATOM 843 O O . ALA A 1 114 ? -18.075 19.249 7.794 1.00 66.25 114 ALA A O 1
ATOM 844 N N . ALA A 1 115 ? -17.219 18.164 6.025 1.00 59.38 115 ALA A N 1
ATOM 845 C CA . ALA A 1 115 ? -17.930 18.955 5.021 1.00 59.38 115 ALA A CA 1
ATOM 846 C C . ALA A 1 115 ? -19.460 18.774 5.092 1.00 59.38 115 ALA A C 1
ATOM 848 O O . ALA A 1 115 ? -20.207 19.743 4.943 1.00 59.38 115 ALA A O 1
ATOM 849 N N . THR A 1 116 ? -19.939 17.556 5.370 1.00 58.12 116 THR A N 1
ATOM 850 C CA . THR A 1 116 ? -21.379 17.287 5.557 1.00 58.12 116 THR A CA 1
ATOM 851 C C . THR A 1 116 ? -21.919 17.790 6.901 1.00 58.12 116 THR A C 1
ATOM 853 O O . THR A 1 116 ? -23.050 18.272 6.963 1.00 58.12 116 THR A O 1
ATOM 856 N N . GLY A 1 117 ? -21.104 17.767 7.961 1.00 51.12 117 GLY A N 1
ATOM 857 C CA . GLY A 1 117 ? -21.450 18.325 9.272 1.00 51.12 117 GLY A CA 1
ATOM 858 C C . GLY A 1 117 ? -21.559 19.853 9.264 1.00 51.12 117 GLY A C 1
ATOM 859 O O . GLY A 1 117 ? -22.443 20.410 9.914 1.00 51.12 117 GLY A O 1
ATOM 860 N N . LEU A 1 118 ? -20.736 20.538 8.461 1.00 47.81 118 LEU A N 1
ATOM 861 C CA . LEU A 1 118 ? -20.831 21.990 8.279 1.00 47.81 118 LEU A CA 1
ATOM 862 C C . LEU A 1 118 ? -22.160 22.407 7.618 1.00 47.81 118 LEU A C 1
ATOM 864 O O . LEU A 1 118 ? -22.728 23.439 7.971 1.00 47.81 118 LEU A O 1
ATOM 868 N N . HIS A 1 119 ? -22.690 21.588 6.701 1.00 44.94 119 HIS A N 1
ATOM 869 C CA . HIS A 1 119 ? -23.999 21.823 6.076 1.00 44.94 119 HIS A CA 1
ATOM 870 C C . HIS A 1 119 ? -25.170 21.645 7.057 1.00 44.94 119 HIS A C 1
ATOM 872 O O . HIS A 1 119 ? -26.153 22.382 6.976 1.00 44.94 119 HIS A O 1
ATOM 878 N N . ALA A 1 120 ? -25.068 20.712 8.008 1.00 44.62 120 ALA A N 1
ATOM 879 C CA . ALA A 1 120 ? -26.116 20.480 9.003 1.00 44.62 120 ALA A CA 1
ATOM 880 C C . ALA A 1 120 ? -26.223 21.627 10.029 1.00 44.62 120 ALA A C 1
ATOM 882 O O . ALA A 1 120 ? -27.331 22.055 10.354 1.00 44.62 120 ALA A O 1
ATOM 883 N N . SER A 1 121 ? -25.095 22.188 10.484 1.00 45.50 121 SER A N 1
ATOM 884 C CA . SER A 1 121 ? -25.104 23.321 11.426 1.00 45.50 121 SER A CA 1
ATOM 885 C C . SER A 1 121 ? -25.591 24.637 10.804 1.00 45.50 121 SER A C 1
ATOM 887 O O . SER A 1 121 ? -26.220 25.435 11.495 1.00 45.50 121 SER A O 1
ATOM 889 N N . LEU A 1 122 ? -25.369 24.864 9.504 1.00 46.00 122 LEU A N 1
ATOM 890 C CA . LEU A 1 122 ? -25.886 26.050 8.801 1.00 46.00 122 LEU A CA 1
ATOM 891 C C . LEU A 1 122 ? -27.409 25.996 8.581 1.00 46.00 122 LEU A C 1
ATOM 893 O O . LEU A 1 122 ? -28.069 27.030 8.640 1.00 46.00 122 LEU A O 1
ATOM 897 N N . MET A 1 123 ? -27.985 24.804 8.396 1.00 42.12 123 MET A N 1
ATOM 898 C CA . MET A 1 123 ? -29.441 24.627 8.274 1.00 42.12 123 MET A CA 1
ATOM 899 C C . MET A 1 123 ? -30.169 24.732 9.623 1.00 42.12 123 MET A C 1
ATOM 901 O O . MET A 1 123 ? -31.302 25.204 9.668 1.00 42.12 123 MET A O 1
ATOM 905 N N . ALA A 1 124 ? -29.520 24.360 10.733 1.00 43.41 124 ALA A N 1
ATOM 906 C CA . ALA A 1 124 ? -30.102 24.483 12.073 1.00 43.41 124 ALA A CA 1
ATOM 907 C C . ALA A 1 124 ? -30.241 25.946 12.548 1.00 43.41 124 ALA A C 1
ATOM 909 O O . ALA A 1 124 ? -31.149 26.255 13.314 1.00 43.41 124 ALA A O 1
ATOM 910 N N . VAL A 1 125 ? -29.394 26.863 12.061 1.00 45.69 125 VAL A N 1
ATOM 911 C CA . VAL A 1 125 ? -29.499 28.308 12.360 1.00 45.69 125 VAL A CA 1
ATOM 912 C C . VAL A 1 125 ? -30.564 29.007 11.498 1.00 45.69 125 VAL A C 1
ATOM 914 O O . VAL A 1 125 ? -31.097 30.037 11.897 1.00 45.69 125 VAL A O 1
ATOM 917 N N . ALA A 1 126 ? -30.938 28.437 10.348 1.00 45.06 126 ALA A N 1
ATOM 918 C CA . ALA A 1 126 ? -31.907 29.033 9.420 1.00 45.06 126 ALA A CA 1
ATOM 919 C C . ALA A 1 126 ? -33.381 28.654 9.696 1.00 45.06 126 ALA A C 1
ATOM 921 O O . ALA A 1 126 ? -34.275 29.137 9.005 1.00 45.06 126 ALA A O 1
ATOM 922 N N . LEU A 1 127 ? -33.647 27.802 10.694 1.00 44.91 127 LEU A N 1
ATOM 923 C CA . LEU A 1 127 ? -34.976 27.250 11.005 1.00 44.91 127 LEU A CA 1
ATOM 924 C C . LEU A 1 127 ? -35.444 27.556 12.438 1.00 44.91 127 LEU A C 1
ATOM 926 O O . LEU A 1 127 ? -36.232 26.801 13.000 1.00 44.91 127 LEU A O 1
ATOM 930 N N . ALA A 1 128 ? -35.007 28.671 13.029 1.00 38.53 128 ALA A N 1
ATOM 931 C CA . ALA A 1 128 ? -35.687 29.246 14.190 1.00 38.53 128 ALA A CA 1
ATOM 932 C C . ALA A 1 128 ? -36.811 30.187 13.701 1.00 38.53 128 ALA A C 1
ATOM 934 O O . ALA A 1 128 ? -36.530 31.338 13.356 1.00 38.53 128 ALA A O 1
ATOM 935 N N . PRO A 1 129 ? -38.079 29.737 13.604 1.00 43.66 129 PRO A N 1
ATOM 936 C CA . PRO A 1 129 ? -39.186 30.617 13.267 1.00 43.66 129 PRO A CA 1
ATOM 937 C C . PRO A 1 129 ? -39.419 31.632 14.389 1.00 43.66 129 PRO A C 1
ATOM 939 O O . PRO A 1 129 ? -39.739 31.280 15.520 1.00 43.66 129 PRO A O 1
ATOM 942 N N . PHE A 1 130 ? -39.267 32.902 14.019 1.00 47.53 130 PHE A N 1
ATOM 943 C CA . PHE A 1 130 ? -40.141 34.028 14.355 1.00 47.53 130 PHE A CA 1
ATOM 944 C C . PHE A 1 130 ? -41.389 33.640 15.183 1.00 47.53 130 PHE A C 1
ATOM 946 O O . PHE A 1 130 ? -42.466 33.370 14.650 1.00 47.53 130 PHE A O 1
ATOM 953 N N . GLN A 1 131 ? -41.260 33.615 16.506 1.00 51.38 131 GLN A N 1
ATOM 954 C CA . GLN A 1 131 ? -42.389 33.565 17.431 1.00 51.38 131 GLN A CA 1
ATOM 955 C C . GLN A 1 131 ? -42.028 34.416 18.645 1.00 51.38 131 GLN A C 1
ATOM 957 O O . GLN A 1 131 ? -41.095 34.075 19.366 1.00 51.38 131 GLN A O 1
ATOM 962 N N . MET A 1 132 ? -42.751 35.528 18.798 1.00 38.12 132 MET A N 1
ATOM 963 C CA . MET A 1 132 ? -43.153 36.249 20.021 1.00 38.12 132 MET A CA 1
ATOM 964 C C . MET A 1 132 ? -43.442 37.693 19.574 1.00 38.12 132 MET A C 1
ATOM 966 O O . MET A 1 132 ? -42.534 38.488 19.368 1.00 38.12 132 MET A O 1
ATOM 970 N N . ALA A 1 133 ? -44.644 37.940 19.060 1.00 44.78 133 ALA A N 1
ATOM 971 C CA . ALA A 1 133 ? -45.849 38.232 19.842 1.00 44.78 133 ALA A CA 1
ATOM 972 C C . ALA A 1 133 ? -45.895 39.713 20.245 1.00 44.78 133 ALA A C 1
ATOM 974 O O . ALA A 1 133 ? -45.225 40.173 21.163 1.00 44.78 133 ALA A O 1
ATOM 975 N N . GLU A 1 134 ? -46.712 40.412 19.468 1.00 43.69 134 GLU A N 1
ATOM 976 C CA . GLU A 1 134 ? -47.420 41.655 19.737 1.00 43.69 134 GLU A CA 1
ATOM 977 C C . GLU A 1 134 ? -47.869 41.757 21.205 1.00 43.69 134 GLU A C 1
ATOM 979 O O . GLU A 1 134 ? -48.563 40.877 21.717 1.00 43.69 134 GLU A O 1
ATOM 984 N N . ALA A 1 135 ? -47.473 42.833 21.882 1.00 41.94 135 ALA A N 1
ATOM 985 C CA . ALA A 1 135 ? -48.055 43.243 23.152 1.00 41.94 135 ALA A CA 1
ATOM 986 C C . ALA A 1 135 ? -48.150 44.776 23.179 1.00 41.94 135 ALA A C 1
ATOM 988 O O . ALA A 1 135 ? -47.131 45.446 23.318 1.00 41.94 135 ALA A O 1
ATOM 989 N N . ALA A 1 136 ? -49.391 45.232 22.965 1.00 46.47 136 ALA A N 1
ATOM 990 C CA . ALA A 1 136 ? -50.069 46.451 23.430 1.00 46.47 136 ALA A CA 1
ATOM 991 C C . ALA A 1 136 ? -49.264 47.752 23.603 1.00 46.47 136 ALA A C 1
ATOM 993 O O . ALA A 1 136 ? -48.435 47.838 24.535 1.00 46.47 136 ALA A O 1
#

Secondary structure (DSSP, 8-state):
--------B-TTS--SSGGGBHHHHHHHHHHHHSPPPEEEE--S-SSSTTTS-EEEE-SHHHHHHHHHHHHHHHHHHHHHHHHS--HHHHHHHTSPPHHHHHHHHHHHHHHHHHHHHHHHHHHHHTT---------